Protein AF-A0AAD4ETW7-F1 (afdb_monomer)

Secondary structure (DSSP, 8-state):
--PPPTT--EEEEEETTTTEEEEEEEETTTT-EEEEEETTT---EE-TT-TTBPTT--EEEEEEEEEETTEEEEEEEEEEEBTTS-EEEEEEEEETTEEEEE-----S-PPBPTT---EEEEETTEEEEEEPBTT-SS-EEEEEEPPSGGGS-TT----

pLDDT: mean 90.58, std 12.46, range [35.66, 98.31]

Mean predicted aligned error: 4.84 Å

Organism: NCBI:txid669026

Foldseek 3Di:
DQDADPLKAKEWDADVVQRWIKIKIARPVPFQWIWMATPVVRDTDTAPQRGQFDDSWAKEKEWDWDDDPNFIKIWMWIWTAGPVQDIWIWIWIDGRHDIDTFHTGDPDDARADPPWHWYWYDDPQKIWIWIAHPPGDGIDTDIDHDDPCRPDHPDPPDD

Nearest PDB structures (foldseek):
  4d52-assembly3_C  TM=6.982E-01  e=3.186E-03  Aspergillus fumigatus
  6trv-assembly1_BBB  TM=5.928E-01  e=7.555E-04  Scedosporium apiospermum
  4agt-assembly1_B  TM=6.322E-01  e=1.810E-03  Aspergillus fumigatus
  5eo8-assembly1_A  TM=6.424E-01  e=2.464E-03  Aspergillus oryzae RIB40
  4agi-assembly2_B  TM=5.352E-01  e=5.059E-03  Aspergillus fumigatus

Radius of gyration: 15.46 Å; Cα contacts (8 Å, |Δi|>4): 361; chains: 1; bounding box: 38×31×45 Å

Structure (mmCIF, N/CA/C/O backbone):
data_AF-A0AAD4ETW7-F1
#
_entry.id   AF-A0AAD4ETW7-F1
#
loop_
_atom_site.group_PDB
_atom_site.id
_atom_site.type_symbol
_atom_site.label_atom_id
_atom_site.label_alt_id
_atom_site.label_comp_id
_atom_site.label_asym_id
_atom_site.label_entity_id
_atom_site.label_seq_id
_atom_site.pdbx_PDB_ins_code
_atom_site.Cartn_x
_atom_site.Cartn_y
_atom_site.Cartn_z
_atom_site.occupancy
_atom_site.B_iso_or_equiv
_atom_site.auth_seq_id
_atom_site.auth_comp_id
_atom_site.auth_asym_id
_atom_site.auth_atom_id
_atom_site.pdbx_PDB_model_num
ATOM 1 N N . MET A 1 1 ? 12.378 16.988 7.186 1.00 53.38 1 MET A N 1
ATOM 2 C CA . MET A 1 1 ? 12.227 15.640 7.777 1.00 53.38 1 MET A CA 1
ATOM 3 C C . MET A 1 1 ? 10.749 15.342 7.978 1.00 53.38 1 MET A C 1
ATOM 5 O O . MET A 1 1 ? 10.096 16.043 8.745 1.00 53.38 1 MET A O 1
ATOM 9 N N . THR A 1 2 ? 10.223 14.356 7.256 1.00 70.81 2 THR A N 1
ATOM 10 C CA . THR A 1 2 ? 8.853 13.822 7.373 1.00 70.81 2 THR A CA 1
ATOM 11 C C . THR A 1 2 ? 8.939 12.399 7.919 1.00 70.81 2 THR A C 1
ATOM 13 O O . THR A 1 2 ? 8.580 11.447 7.240 1.00 70.81 2 THR A O 1
ATOM 16 N N . ASN A 1 3 ? 9.513 12.263 9.118 1.00 85.06 3 ASN A N 1
ATOM 17 C CA . ASN A 1 3 ? 9.688 10.970 9.781 1.00 85.06 3 ASN A CA 1
ATOM 18 C C . ASN A 1 3 ? 8.326 10.277 9.967 1.00 85.06 3 ASN A C 1
ATOM 20 O O . ASN A 1 3 ? 7.325 10.982 10.118 1.00 85.06 3 ASN A O 1
ATOM 24 N N . PRO A 1 4 ? 8.271 8.937 9.979 1.00 88.06 4 PRO A N 1
ATOM 25 C CA . PRO A 1 4 ? 7.065 8.217 10.373 1.00 88.06 4 PRO A CA 1
ATOM 26 C C . PRO A 1 4 ? 6.575 8.678 11.751 1.00 88.06 4 PRO A C 1
ATOM 28 O O . PRO A 1 4 ? 7.389 8.971 12.631 1.00 88.06 4 PRO A O 1
ATOM 31 N N . SER A 1 5 ? 5.256 8.736 11.937 1.00 89.75 5 SER A N 1
ATOM 32 C CA . SER A 1 5 ? 4.687 8.944 13.273 1.00 89.75 5 SER A CA 1
ATOM 33 C C . SER A 1 5 ? 4.996 7.759 14.182 1.00 89.75 5 SER A C 1
ATOM 35 O O . SER A 1 5 ? 5.125 6.630 13.713 1.00 89.75 5 SER A O 1
ATOM 37 N N . SER A 1 6 ? 5.126 8.003 15.488 1.00 89.56 6 SER A N 1
ATOM 38 C CA . SER A 1 6 ? 5.606 6.996 16.452 1.00 89.56 6 SER A CA 1
ATOM 39 C C . SER A 1 6 ? 4.738 5.734 16.527 1.00 89.56 6 SER A C 1
ATOM 41 O O . SER A 1 6 ? 5.233 4.672 16.891 1.00 89.56 6 SER A O 1
ATOM 43 N N . ASN A 1 7 ? 3.462 5.846 16.161 1.00 90.00 7 ASN A N 1
ATOM 44 C CA . ASN A 1 7 ? 2.483 4.762 16.115 1.00 90.00 7 ASN A CA 1
ATOM 45 C C . ASN A 1 7 ? 2.060 4.395 14.681 1.00 90.00 7 ASN A C 1
ATOM 47 O O . ASN A 1 7 ? 0.991 3.816 14.492 1.00 90.00 7 ASN A O 1
ATOM 51 N N . THR A 1 8 ? 2.833 4.777 13.661 1.00 91.12 8 THR A N 1
ATOM 52 C CA . THR A 1 8 ? 2.463 4.471 12.278 1.00 91.12 8 THR A CA 1
ATOM 53 C C . THR A 1 8 ? 2.597 2.978 11.990 1.00 91.12 8 THR A C 1
ATOM 55 O O . THR A 1 8 ? 3.591 2.347 12.353 1.00 91.12 8 THR A O 1
ATOM 58 N N . ASN A 1 9 ? 1.609 2.419 11.293 1.00 94.69 9 ASN A N 1
ATOM 59 C CA . ASN A 1 9 ? 1.781 1.133 10.634 1.00 94.69 9 ASN A CA 1
ATOM 60 C C . ASN A 1 9 ? 2.576 1.337 9.342 1.00 94.69 9 ASN A C 1
ATOM 62 O O . ASN A 1 9 ? 2.518 2.400 8.721 1.00 94.69 9 ASN A O 1
ATOM 66 N N . MET A 1 10 ? 3.314 0.312 8.928 1.00 95.56 10 MET A N 1
ATOM 67 C CA . MET A 1 10 ? 4.106 0.342 7.703 1.00 95.56 10 MET A CA 1
ATOM 68 C C . MET A 1 10 ? 3.625 -0.729 6.735 1.00 95.56 10 MET A C 1
ATOM 70 O O . MET A 1 10 ? 3.256 -1.828 7.142 1.00 95.56 10 MET A O 1
ATOM 74 N N . ALA A 1 11 ? 3.713 -0.418 5.449 1.00 97.62 11 ALA A N 1
ATOM 75 C CA . ALA A 1 11 ? 3.583 -1.379 4.368 1.00 97.62 11 ALA A CA 1
ATOM 76 C C . ALA A 1 11 ? 4.876 -1.390 3.544 1.00 97.62 11 ALA A C 1
ATOM 78 O O . ALA A 1 11 ? 5.603 -0.396 3.483 1.00 97.62 11 ALA A O 1
ATOM 79 N N . ALA A 1 12 ? 5.181 -2.515 2.907 1.00 97.75 12 ALA A N 1
ATOM 80 C CA . ALA A 1 12 ? 6.352 -2.638 2.052 1.00 97.75 12 ALA A CA 1
ATOM 81 C C . ALA A 1 12 ? 6.032 -3.479 0.821 1.00 97.75 12 ALA A C 1
ATOM 83 O O . ALA A 1 12 ? 5.225 -4.405 0.882 1.00 97.75 12 ALA A O 1
ATOM 84 N N . VAL A 1 13 ? 6.689 -3.163 -0.292 1.00 97.69 13 VAL A N 1
ATOM 85 C CA . VAL A 1 13 ? 6.546 -3.902 -1.546 1.00 97.69 13 VAL A CA 1
ATOM 86 C C . VAL A 1 13 ? 7.898 -4.057 -2.236 1.00 97.69 13 VAL A C 1
ATOM 88 O O . VAL A 1 13 ? 8.743 -3.158 -2.210 1.00 97.69 13 VAL A O 1
ATOM 91 N N . TYR A 1 14 ? 8.108 -5.223 -2.844 1.00 97.81 14 TYR A N 1
ATOM 92 C CA . TYR A 1 14 ? 9.313 -5.557 -3.593 1.00 97.81 14 TYR A CA 1
ATOM 93 C C . TYR A 1 14 ? 9.000 -5.653 -5.084 1.00 97.81 14 TYR A C 1
ATOM 95 O O . TYR A 1 14 ? 8.153 -6.441 -5.501 1.00 97.81 14 TYR A O 1
ATOM 103 N N . PHE A 1 15 ? 9.713 -4.875 -5.894 1.00 97.44 15 PHE A N 1
ATOM 104 C CA . PHE A 1 15 ? 9.609 -4.929 -7.341 1.00 97.44 15 PHE A CA 1
ATOM 105 C C . PHE A 1 15 ? 10.742 -5.777 -7.917 1.00 97.44 15 PHE A C 1
ATOM 107 O O . PHE A 1 15 ? 11.844 -5.295 -8.170 1.00 97.44 15 PHE A O 1
ATOM 114 N N . GLN A 1 16 ? 10.457 -7.059 -8.145 1.00 96.88 16 GLN A N 1
ATOM 115 C CA . GLN A 1 16 ? 11.454 -8.048 -8.561 1.00 96.88 16 GLN A CA 1
ATOM 116 C C . GLN A 1 16 ? 12.225 -7.664 -9.832 1.00 96.88 16 GLN A C 1
ATOM 118 O O . GLN A 1 16 ? 13.436 -7.863 -9.882 1.00 96.88 16 GLN A O 1
ATOM 123 N N . ALA A 1 17 ? 11.556 -7.089 -10.838 1.00 95.56 17 ALA A N 1
ATOM 124 C CA . ALA A 1 17 ? 12.187 -6.768 -12.121 1.00 95.56 17 ALA A CA 1
ATOM 125 C C . ALA A 1 17 ? 13.304 -5.717 -12.002 1.00 95.56 17 ALA A C 1
ATOM 127 O O . ALA A 1 17 ? 14.256 -5.742 -12.777 1.00 95.56 17 ALA A O 1
ATOM 128 N N . THR A 1 18 ? 13.203 -4.811 -11.026 1.00 94.69 18 THR A N 1
ATOM 129 C CA . THR A 1 18 ? 14.168 -3.720 -10.804 1.00 94.69 18 THR A CA 1
ATOM 130 C C . THR A 1 18 ? 14.940 -3.879 -9.496 1.00 94.69 18 THR A C 1
ATOM 132 O O . THR A 1 18 ? 15.804 -3.065 -9.183 1.00 94.69 18 THR A O 1
ATOM 135 N N . GLN A 1 19 ? 14.614 -4.911 -8.711 1.00 95.94 19 GLN A N 1
ATOM 136 C CA . GLN A 1 19 ? 15.063 -5.127 -7.335 1.00 95.94 19 GLN A CA 1
ATOM 137 C C . GLN A 1 19 ? 14.764 -3.955 -6.379 1.00 95.94 19 GLN A C 1
ATOM 139 O O . GLN A 1 19 ? 15.323 -3.889 -5.279 1.00 95.94 19 GLN A O 1
ATOM 144 N N . ALA A 1 20 ? 13.873 -3.036 -6.762 1.00 97.06 20 ALA A N 1
ATOM 145 C CA . ALA A 1 20 ? 13.486 -1.919 -5.915 1.00 97.06 20 ALA A CA 1
ATOM 146 C C . ALA A 1 20 ? 12.658 -2.409 -4.720 1.00 97.06 20 ALA A C 1
ATOM 148 O O . ALA A 1 20 ? 11.831 -3.316 -4.828 1.00 97.06 20 ALA A O 1
ATOM 149 N N . ARG A 1 21 ? 12.883 -1.790 -3.561 1.00 97.75 21 ARG A N 1
ATOM 150 C CA . ARG A 1 21 ? 12.129 -2.035 -2.330 1.00 97.75 21 ARG A CA 1
ATOM 151 C C . ARG A 1 21 ? 11.526 -0.711 -1.914 1.00 97.75 21 ARG A C 1
ATOM 153 O O . ARG A 1 21 ? 12.260 0.257 -1.714 1.00 97.75 21 ARG A O 1
ATOM 160 N N . PHE A 1 22 ? 10.212 -0.679 -1.794 1.00 98.12 22 PHE A N 1
ATOM 161 C CA . PHE A 1 22 ? 9.491 0.512 -1.387 1.00 98.12 22 PHE A CA 1
ATOM 162 C C . PHE A 1 22 ? 8.924 0.303 0.007 1.00 98.12 22 PHE A C 1
ATOM 164 O O . PHE A 1 22 ? 8.357 -0.752 0.295 1.00 98.12 22 PHE A O 1
ATOM 171 N N . VAL A 1 23 ? 9.088 1.306 0.864 1.00 97.69 23 VAL A N 1
ATOM 172 C CA . VAL A 1 23 ? 8.502 1.340 2.207 1.00 97.69 23 VAL A CA 1
ATOM 173 C C . VAL A 1 23 ? 7.517 2.494 2.254 1.00 97.69 23 VAL A C 1
ATOM 175 O O . VAL A 1 23 ? 7.826 3.591 1.791 1.00 97.69 23 VAL A O 1
ATOM 178 N N . ILE A 1 24 ? 6.333 2.235 2.793 1.00 97.75 24 ILE A N 1
ATOM 179 C CA . ILE A 1 24 ? 5.202 3.155 2.846 1.00 97.75 24 ILE A CA 1
ATOM 180 C C . ILE A 1 24 ? 4.787 3.313 4.309 1.00 97.75 24 ILE A C 1
ATOM 182 O O . ILE A 1 24 ? 4.674 2.323 5.034 1.00 97.75 24 ILE A O 1
ATOM 186 N N . TYR A 1 25 ? 4.575 4.549 4.748 1.00 96.25 25 TYR A N 1
ATOM 187 C CA . TYR A 1 25 ? 4.227 4.886 6.129 1.00 96.25 25 TYR A CA 1
ATOM 188 C C . TYR A 1 25 ? 3.430 6.190 6.192 1.00 96.25 25 TYR A C 1
ATOM 190 O O . TYR A 1 25 ? 3.462 6.991 5.260 1.00 96.25 25 TYR A O 1
ATOM 198 N N . ALA A 1 26 ? 2.745 6.447 7.305 1.00 95.19 26 ALA A N 1
ATOM 199 C CA . ALA A 1 26 ? 2.039 7.706 7.527 1.00 95.19 26 ALA A CA 1
ATOM 200 C C . ALA A 1 26 ? 2.814 8.652 8.462 1.00 95.19 26 ALA A C 1
ATOM 202 O O . ALA A 1 26 ? 3.502 8.232 9.396 1.00 95.19 26 ALA A O 1
ATOM 203 N N . ASN A 1 27 ? 2.659 9.956 8.232 1.00 93.81 27 ASN A N 1
ATOM 204 C CA . ASN A 1 27 ? 2.955 10.990 9.219 1.00 93.81 27 ASN A CA 1
ATOM 205 C C . ASN A 1 27 ? 1.656 11.720 9.557 1.00 93.81 27 ASN A C 1
ATOM 207 O O . ASN A 1 27 ? 1.136 12.512 8.763 1.00 93.81 27 ASN A O 1
ATOM 211 N N . THR A 1 28 ? 1.152 11.457 10.753 1.00 92.88 28 THR A N 1
ATOM 212 C CA . THR A 1 28 ? -0.065 12.063 11.287 1.00 92.88 28 THR A CA 1
ATOM 213 C C . THR A 1 28 ? 0.228 13.111 12.356 1.00 92.88 28 THR A C 1
ATOM 215 O O . THR A 1 28 ? -0.638 13.921 12.646 1.00 92.88 28 THR A O 1
ATOM 218 N N . ASP A 1 29 ? 1.469 13.209 12.843 1.00 88.06 29 ASP A N 1
ATOM 219 C CA . ASP A 1 29 ? 1.862 14.238 13.821 1.00 88.06 29 ASP A CA 1
ATOM 220 C C . ASP A 1 29 ? 1.811 15.662 13.252 1.00 88.06 29 ASP A C 1
ATOM 222 O O . ASP A 1 29 ? 1.695 16.631 14.000 1.00 88.06 29 ASP A O 1
ATOM 226 N N . LYS A 1 30 ? 1.973 15.814 11.929 1.00 81.62 30 LYS A N 1
ATOM 227 C CA . LYS A 1 30 ? 2.019 17.133 11.275 1.00 81.62 30 LYS A CA 1
ATOM 228 C C . LYS A 1 30 ? 1.053 17.295 10.116 1.00 81.62 30 LYS A C 1
ATOM 230 O O . LYS A 1 30 ? 0.533 18.388 9.928 1.00 81.62 30 LYS A O 1
ATOM 235 N N . LYS A 1 31 ? 0.903 16.267 9.275 1.00 81.38 31 LYS A N 1
ATOM 236 C CA . LYS A 1 31 ? 0.257 16.421 7.959 1.00 81.38 31 LYS A CA 1
ATOM 237 C C . LYS A 1 31 ? -0.936 15.507 7.712 1.00 81.38 31 LYS A C 1
ATOM 239 O O . LYS A 1 31 ? -1.668 15.789 6.772 1.00 81.38 31 LYS A O 1
ATOM 244 N N . HIS A 1 32 ? -1.124 14.451 8.507 1.00 93.06 32 HIS A N 1
ATOM 245 C CA . HIS A 1 32 ? -2.097 13.391 8.213 1.00 93.06 32 HIS A CA 1
ATOM 246 C C . HIS A 1 32 ? -2.006 12.949 6.748 1.00 93.06 32 HIS A C 1
ATOM 248 O O . HIS A 1 32 ? -2.973 13.045 5.992 1.00 93.06 32 HIS A O 1
ATOM 254 N N . LEU A 1 33 ? -0.806 12.513 6.346 1.00 94.31 33 LEU A N 1
ATOM 255 C CA . LEU A 1 33 ? -0.485 12.128 4.972 1.00 94.31 33 LEU A CA 1
ATOM 256 C C . LEU A 1 33 ? 0.357 10.849 4.937 1.00 94.31 33 LEU A C 1
ATOM 258 O O . LEU A 1 33 ? 1.122 10.578 5.869 1.00 94.31 33 LEU A O 1
ATOM 262 N N . ILE A 1 34 ? 0.251 10.097 3.844 1.00 95.88 34 ILE A N 1
ATOM 263 C CA . ILE A 1 34 ? 1.070 8.918 3.582 1.00 95.88 34 ILE A CA 1
ATOM 264 C C . ILE A 1 34 ? 2.296 9.316 2.755 1.00 95.88 34 ILE A C 1
ATOM 266 O O . ILE A 1 34 ? 2.241 10.188 1.886 1.00 95.88 34 ILE A O 1
ATOM 270 N N . PHE A 1 35 ? 3.419 8.672 3.047 1.00 96.44 35 PHE A N 1
ATOM 271 C CA . PHE A 1 35 ? 4.696 8.828 2.376 1.00 96.44 35 PHE A CA 1
ATOM 272 C C . PHE A 1 35 ? 5.197 7.475 1.892 1.00 96.44 35 PHE A C 1
ATOM 274 O O . PHE A 1 35 ? 4.912 6.438 2.492 1.00 96.44 35 PHE A O 1
ATOM 281 N N . TRP A 1 36 ? 6.003 7.500 0.839 1.00 96.75 36 TRP A N 1
ATOM 282 C CA . TRP A 1 36 ? 6.774 6.351 0.393 1.00 96.75 36 TRP A CA 1
ATOM 283 C C . TRP A 1 36 ? 8.248 6.723 0.225 1.00 96.75 36 TRP A C 1
ATOM 285 O O . TRP A 1 36 ? 8.593 7.882 -0.013 1.00 96.75 36 TRP A O 1
ATOM 295 N N . VAL A 1 37 ? 9.121 5.731 0.358 1.00 96.81 37 VAL A N 1
ATOM 296 C CA . VAL A 1 37 ? 10.559 5.837 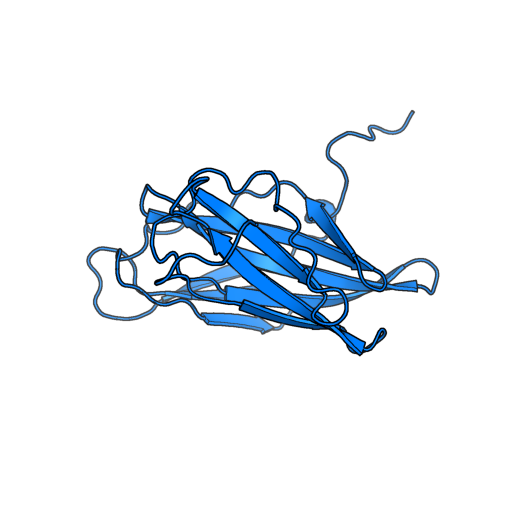0.088 1.00 96.81 37 VAL A CA 1
ATOM 297 C C . VAL A 1 37 ? 11.004 4.658 -0.762 1.00 96.81 37 VAL A C 1
ATOM 299 O O . VAL A 1 37 ? 10.498 3.545 -0.592 1.00 96.81 37 VAL A O 1
ATOM 302 N N . ASN A 1 38 ? 11.991 4.870 -1.629 1.00 96.69 38 ASN A N 1
ATOM 303 C CA . ASN A 1 38 ? 12.827 3.771 -2.086 1.00 96.69 38 ASN A CA 1
ATOM 304 C C . ASN A 1 38 ? 13.847 3.471 -0.980 1.00 96.69 38 ASN A C 1
ATOM 306 O O . ASN A 1 38 ? 14.494 4.379 -0.463 1.00 96.69 38 ASN A O 1
ATOM 310 N N . SER A 1 39 ? 14.013 2.208 -0.588 1.00 93.62 39 SER A N 1
ATOM 311 C CA . SER A 1 39 ? 14.888 1.859 0.542 1.00 93.62 39 SER A CA 1
ATOM 312 C C . SER A 1 39 ? 16.359 2.233 0.318 1.00 93.62 39 SER A C 1
ATOM 314 O O . SER A 1 39 ? 17.127 2.273 1.276 1.00 93.62 39 SER A O 1
ATOM 316 N N . THR A 1 40 ? 16.770 2.427 -0.938 1.00 93.69 40 THR A N 1
ATOM 317 C CA . THR A 1 40 ? 18.145 2.780 -1.302 1.00 93.69 40 THR A CA 1
ATOM 318 C C . THR A 1 40 ? 18.424 4.272 -1.113 1.00 93.69 40 THR A C 1
ATOM 320 O O . THR A 1 40 ? 19.467 4.609 -0.563 1.00 93.69 40 THR A O 1
ATOM 323 N N . ASP A 1 41 ? 17.517 5.161 -1.537 1.00 91.00 41 ASP A N 1
ATOM 324 C CA . ASP A 1 41 ? 17.701 6.622 -1.424 1.00 91.00 41 ASP A CA 1
ATOM 325 C C . ASP A 1 41 ? 17.106 7.224 -0.141 1.00 91.00 41 ASP A C 1
ATOM 327 O O . ASP A 1 41 ? 17.503 8.313 0.271 1.00 91.00 41 ASP A O 1
ATOM 331 N N . GLN A 1 42 ? 16.158 6.518 0.484 1.00 92.31 42 GLN A N 1
ATOM 332 C CA . GLN A 1 42 ? 15.412 6.908 1.682 1.00 92.31 42 GLN A CA 1
ATOM 333 C C . GLN A 1 42 ? 14.808 8.319 1.636 1.00 92.31 42 GLN A C 1
ATOM 335 O O . GLN A 1 42 ? 14.530 8.907 2.683 1.00 92.31 42 GLN A O 1
ATOM 340 N N . THR A 1 43 ? 14.575 8.870 0.443 1.00 94.38 43 THR A N 1
ATOM 341 C CA . THR A 1 43 ? 14.007 10.211 0.295 1.00 94.38 43 THR A CA 1
ATOM 342 C C . THR A 1 43 ? 12.483 10.122 0.402 1.00 94.38 43 THR A C 1
ATOM 344 O O . THR A 1 43 ? 11.862 9.467 -0.436 1.00 94.38 43 THR A O 1
ATOM 347 N N . PRO A 1 44 ? 11.844 10.740 1.418 1.00 94.50 44 PRO A N 1
ATOM 348 C CA . PRO A 1 44 ? 10.396 10.653 1.589 1.00 94.50 44 PRO A CA 1
ATOM 349 C C . PRO A 1 44 ? 9.638 11.422 0.515 1.00 94.50 44 PRO A C 1
ATOM 351 O O . PRO A 1 44 ? 9.823 12.630 0.359 1.00 94.50 44 PRO A O 1
ATOM 354 N N . ASN A 1 45 ? 8.711 10.740 -0.148 1.00 95.19 45 ASN A N 1
ATOM 355 C CA . ASN A 1 45 ? 7.830 11.317 -1.152 1.00 95.19 45 ASN A CA 1
ATOM 356 C C . ASN 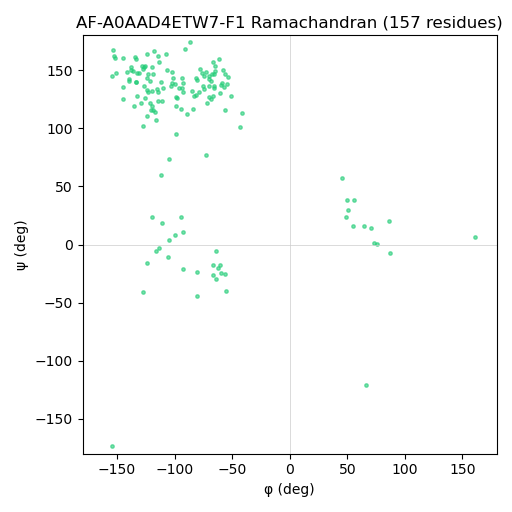A 1 45 ? 6.377 11.265 -0.657 1.00 95.19 45 ASN A C 1
ATOM 358 O O . ASN A 1 45 ? 5.896 10.180 -0.325 1.00 95.19 45 ASN A O 1
ATOM 362 N N . PRO A 1 46 ? 5.667 12.405 -0.575 1.00 94.44 46 PRO A N 1
ATOM 363 C CA . PRO A 1 46 ? 4.261 12.415 -0.187 1.00 94.44 46 PRO A CA 1
ATOM 364 C C . PRO A 1 46 ? 3.391 11.760 -1.264 1.00 94.44 46 PRO A C 1
ATOM 366 O O . PRO A 1 46 ? 3.585 12.013 -2.454 1.00 94.44 46 PRO A O 1
ATOM 369 N N . ILE A 1 47 ? 2.391 10.985 -0.848 1.00 94.75 47 ILE A N 1
ATOM 370 C CA . ILE A 1 47 ? 1.338 10.502 -1.740 1.00 94.75 47 ILE A CA 1
ATOM 371 C C . ILE A 1 47 ? 0.214 11.538 -1.746 1.00 94.75 47 ILE A C 1
ATOM 373 O O . ILE A 1 47 ? -0.447 11.771 -0.735 1.00 94.75 47 ILE A O 1
ATOM 377 N N . GLN A 1 48 ? 0.021 12.212 -2.879 1.00 90.31 48 GLN A N 1
ATOM 378 C CA . GLN A 1 48 ? -1.057 13.192 -3.013 1.00 90.31 48 GLN A CA 1
ATOM 379 C C . GLN A 1 48 ? -2.421 12.491 -2.973 1.00 90.31 48 GLN A C 1
ATOM 381 O O . GLN A 1 48 ? -2.562 11.361 -3.430 1.00 90.31 48 GLN A O 1
ATOM 386 N N . GLY A 1 49 ? -3.429 13.161 -2.411 1.00 86.50 49 GLY A N 1
ATOM 387 C CA . GLY A 1 49 ? -4.779 12.604 -2.275 1.00 86.50 49 GLY A CA 1
ATOM 388 C C . GLY A 1 49 ? -5.024 11.770 -1.013 1.00 86.50 49 GLY A C 1
ATOM 389 O O . GLY A 1 49 ? -6.175 11.484 -0.719 1.00 86.50 49 GLY A O 1
ATOM 390 N N . THR A 1 50 ? -4.000 11.465 -0.206 1.00 92.00 50 THR A N 1
ATOM 391 C CA . THR A 1 50 ? -4.169 10.736 1.071 1.00 92.00 50 THR A CA 1
ATOM 392 C C . THR A 1 50 ? -4.305 11.665 2.2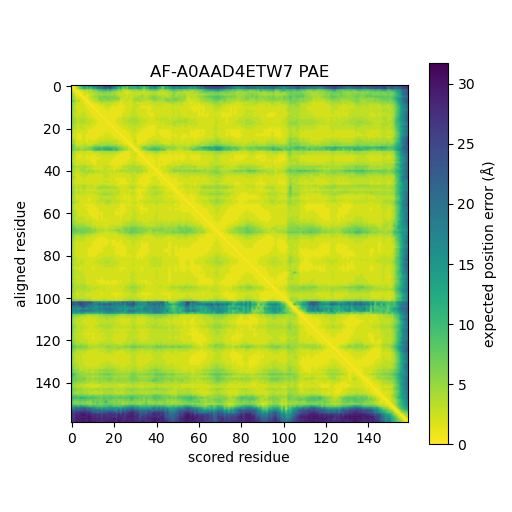81 1.00 92.00 50 THR A C 1
ATOM 394 O O . THR A 1 50 ? -3.910 11.302 3.393 1.00 92.00 50 THR A O 1
ATOM 397 N N . ALA A 1 51 ? -4.730 12.912 2.070 1.00 90.69 51 ALA A N 1
ATOM 398 C CA . ALA A 1 51 ? -4.917 13.854 3.167 1.00 90.69 51 ALA A CA 1
ATOM 399 C C . ALA A 1 51 ? -6.052 13.359 4.075 1.00 90.69 51 ALA A C 1
ATOM 401 O O . ALA A 1 51 ? -7.085 12.915 3.582 1.00 90.69 51 ALA A O 1
ATOM 402 N N . GLY A 1 52 ? -5.855 13.432 5.391 1.00 92.88 52 GLY A N 1
ATOM 403 C CA . GLY A 1 52 ? -6.843 12.947 6.359 1.00 92.88 52 GLY A CA 1
ATOM 404 C C . GLY A 1 52 ? -6.717 11.458 6.692 1.00 92.88 52 GLY A C 1
ATOM 405 O O . GLY A 1 52 ? -7.66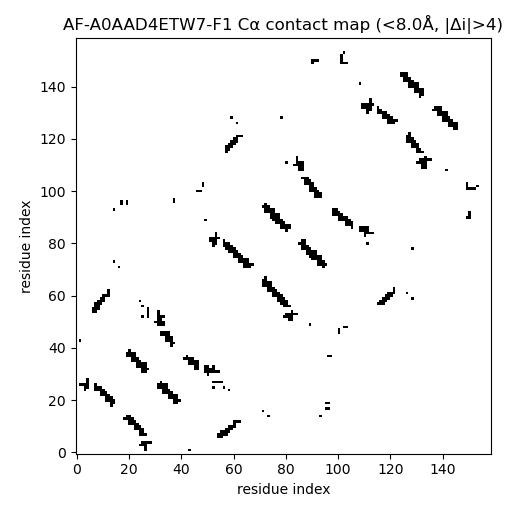9 10.871 7.199 1.00 92.88 52 GLY A O 1
ATOM 406 N N . VAL A 1 53 ? -5.556 10.832 6.456 1.00 94.88 53 VAL A N 1
ATOM 407 C CA . VAL A 1 53 ? -5.281 9.488 6.998 1.00 94.88 53 VAL A CA 1
ATOM 408 C C . VAL A 1 53 ? -5.344 9.505 8.538 1.00 94.88 53 VAL A C 1
ATOM 410 O O . VAL A 1 53 ? -4.854 10.438 9.191 1.00 94.88 53 VAL A O 1
ATOM 413 N N . ALA A 1 54 ? -5.975 8.489 9.134 1.00 95.81 54 ALA A N 1
ATOM 414 C CA . ALA A 1 54 ? -6.152 8.384 10.583 1.00 95.81 54 ALA A CA 1
ATOM 415 C C . ALA A 1 54 ? -4.826 8.218 11.343 1.00 95.81 54 ALA A C 1
ATOM 417 O O . ALA A 1 54 ? -3.861 7.641 10.838 1.00 95.81 54 ALA A O 1
ATOM 418 N N . ASN A 1 55 ? -4.806 8.655 12.606 1.00 94.81 55 ASN A N 1
ATOM 419 C CA . ASN A 1 55 ? -3.743 8.281 13.544 1.00 94.81 55 ASN A CA 1
ATOM 420 C C . ASN A 1 55 ? -3.672 6.757 13.668 1.00 94.81 55 ASN A C 1
ATOM 422 O O . ASN A 1 55 ? -4.711 6.116 13.794 1.00 94.81 55 ASN A O 1
ATOM 426 N N . ALA A 1 56 ? -2.459 6.194 13.643 1.00 94.44 56 ALA A N 1
ATOM 427 C CA . ALA A 1 56 ? -2.247 4.743 13.628 1.00 94.44 56 ALA A CA 1
ATOM 428 C C . ALA A 1 56 ? -3.063 4.003 12.547 1.00 94.44 56 ALA A C 1
ATOM 430 O O . ALA A 1 56 ? -3.419 2.841 12.736 1.00 94.44 56 ALA A O 1
ATOM 431 N N . SER A 1 57 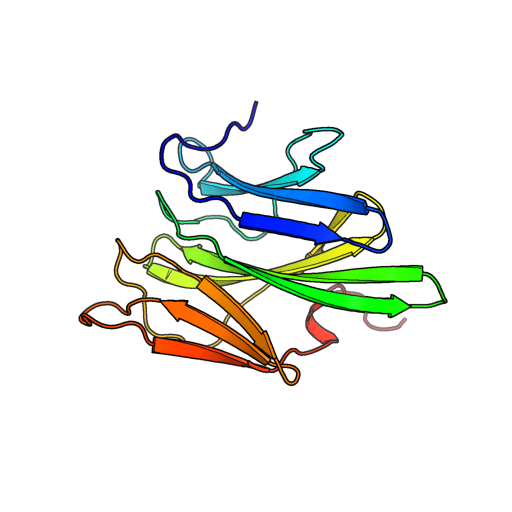? -3.357 4.659 11.415 1.00 96.94 57 SER A N 1
ATOM 432 C CA . SER A 1 57 ? -4.078 4.030 10.307 1.00 96.94 57 SER A CA 1
ATOM 433 C C . SER A 1 57 ? -3.410 2.704 9.927 1.00 96.94 57 SER A C 1
ATOM 435 O O . SER A 1 57 ? -2.183 2.677 9.752 1.00 96.94 57 SER A O 1
ATOM 437 N N . PRO A 1 58 ? -4.154 1.588 9.853 1.00 97.44 58 PRO A N 1
ATOM 438 C CA . PRO A 1 58 ? -3.612 0.353 9.321 1.00 97.44 58 PRO A CA 1
ATOM 439 C C . PRO A 1 58 ? -3.307 0.546 7.835 1.00 97.44 58 PRO A C 1
ATOM 441 O O . PRO A 1 58 ? -4.117 1.102 7.097 1.00 97.44 58 PRO A O 1
ATOM 444 N N . LEU A 1 59 ? -2.132 0.089 7.407 1.00 97.81 59 LEU A N 1
ATOM 445 C CA . LEU A 1 59 ? -1.714 0.126 6.009 1.00 97.81 59 LEU A CA 1
ATOM 446 C C . LEU A 1 59 ? -1.584 -1.302 5.494 1.00 97.81 59 LEU A C 1
ATOM 448 O O . LEU A 1 59 ? -0.910 -2.124 6.114 1.00 97.81 59 LEU A O 1
ATOM 452 N N . ALA A 1 60 ? -2.172 -1.581 4.337 1.00 97.81 60 ALA A N 1
ATOM 453 C CA . ALA A 1 60 ? -1.956 -2.830 3.619 1.00 97.81 60 ALA A CA 1
ATOM 454 C C . ALA A 1 60 ? -1.708 -2.531 2.145 1.00 97.81 60 ALA A C 1
ATOM 456 O O . ALA A 1 60 ? -2.348 -1.656 1.571 1.00 97.81 60 ALA A O 1
ATOM 457 N N . VAL A 1 61 ? -0.775 -3.248 1.525 1.00 97.69 61 VAL A N 1
ATOM 458 C CA . VAL A 1 61 ? -0.458 -3.068 0.108 1.00 97.69 61 VAL A CA 1
ATOM 459 C C . VAL A 1 61 ? -0.544 -4.399 -0.612 1.00 97.69 61 VAL A C 1
ATOM 461 O O . VAL A 1 61 ? -0.045 -5.412 -0.123 1.00 97.69 61 VAL A O 1
ATOM 464 N N . THR A 1 62 ? -1.153 -4.387 -1.789 1.00 97.25 62 THR A N 1
ATOM 465 C CA . THR A 1 62 ? -1.025 -5.470 -2.760 1.00 97.25 62 THR A CA 1
ATOM 466 C C . THR A 1 62 ? -0.389 -4.961 -4.042 1.00 97.25 62 THR A C 1
ATOM 468 O O . THR A 1 62 ? -0.256 -3.751 -4.257 1.00 97.25 62 THR A O 1
ATOM 471 N N . SER A 1 63 ? 0.046 -5.885 -4.897 1.00 96.44 63 SER A N 1
ATOM 472 C CA . SER A 1 63 ? 0.712 -5.514 -6.136 1.00 96.44 63 SER A CA 1
ATOM 473 C C . SER A 1 63 ? 0.509 -6.525 -7.252 1.00 96.44 63 SER A C 1
ATOM 475 O O . SER A 1 63 ? 0.460 -7.728 -6.997 1.00 96.44 63 SER A O 1
ATOM 477 N N . VAL A 1 64 ? 0.467 -6.033 -8.489 1.00 95.44 64 VAL A N 1
ATOM 478 C CA . VAL A 1 64 ? 0.408 -6.844 -9.710 1.00 95.44 64 VAL A CA 1
ATOM 479 C C . VAL A 1 64 ? 1.487 -6.369 -10.673 1.00 95.44 64 VAL A C 1
ATOM 481 O O . VAL A 1 64 ? 1.526 -5.199 -11.058 1.00 95.44 64 VAL A O 1
ATOM 484 N N . ALA A 1 65 ? 2.380 -7.280 -11.052 1.00 95.12 65 ALA A N 1
ATOM 485 C CA . ALA A 1 65 ? 3.412 -7.002 -12.040 1.00 95.12 65 ALA A CA 1
ATOM 486 C C . ALA A 1 65 ? 2.821 -7.008 -13.454 1.00 95.12 65 ALA A C 1
ATOM 488 O O . ALA A 1 65 ? 1.909 -7.776 -13.759 1.00 95.12 65 ALA A O 1
ATOM 489 N N . GLY A 1 66 ? 3.374 -6.178 -14.329 1.00 93.12 66 GLY A N 1
ATOM 490 C CA . GLY A 1 66 ? 3.027 -6.165 -15.742 1.00 93.12 66 GLY A CA 1
ATOM 491 C C . GLY A 1 66 ? 4.164 -5.633 -16.600 1.00 93.12 66 GLY A C 1
ATOM 492 O O . GLY A 1 66 ? 5.287 -5.420 -16.138 1.00 93.12 66 GLY A O 1
ATOM 493 N N . THR A 1 67 ? 3.893 -5.463 -17.888 1.00 92.69 67 THR A N 1
ATOM 494 C CA . THR A 1 67 ? 4.864 -4.954 -18.860 1.00 92.69 67 THR A CA 1
ATOM 495 C C . THR A 1 67 ? 4.142 -4.094 -19.888 1.00 92.69 67 THR A C 1
ATOM 497 O O . THR A 1 67 ? 3.079 -4.475 -20.367 1.00 92.69 67 THR A O 1
ATOM 500 N N . SER A 1 68 ? 4.710 -2.937 -20.224 1.00 88.44 68 SER A N 1
ATOM 501 C CA . SER A 1 68 ? 4.213 -2.043 -21.276 1.00 88.44 68 SER A CA 1
ATOM 502 C C . SER A 1 68 ? 5.382 -1.619 -22.156 1.00 88.44 68 SER A C 1
ATOM 504 O O . SER A 1 68 ? 6.417 -1.208 -21.636 1.00 88.44 68 SER A O 1
ATOM 506 N N . ASN A 1 69 ? 5.261 -1.777 -23.477 1.00 89.25 69 ASN A N 1
ATOM 507 C CA . ASN A 1 69 ? 6.332 -1.486 -24.443 1.00 89.25 69 ASN A CA 1
ATOM 508 C C . ASN A 1 69 ? 7.688 -2.131 -24.078 1.00 89.25 69 ASN A C 1
ATOM 510 O O . ASN A 1 69 ? 8.747 -1.525 -24.224 1.00 89.25 69 ASN A O 1
ATOM 514 N N . GLY A 1 70 ? 7.651 -3.358 -23.545 1.00 90.00 70 GLY A N 1
ATOM 515 C CA . GLY A 1 70 ? 8.842 -4.090 -23.096 1.00 90.00 70 GLY A CA 1
ATOM 516 C C . GLY A 1 70 ? 9.444 -3.613 -21.767 1.00 90.00 70 GLY A C 1
ATOM 517 O O . GLY A 1 70 ? 10.431 -4.190 -21.321 1.00 90.00 70 GLY A O 1
ATOM 518 N N . GLN A 1 71 ? 8.862 -2.604 -21.112 1.00 92.94 71 GLN A N 1
ATOM 519 C CA . GLN A 1 71 ? 9.304 -2.106 -19.809 1.00 92.94 71 GLN A CA 1
ATOM 520 C C . GLN A 1 71 ? 8.444 -2.689 -18.681 1.00 92.94 71 GLN A C 1
ATOM 522 O O . GLN A 1 71 ? 7.211 -2.588 -18.740 1.00 92.94 71 GLN A O 1
ATOM 527 N N . PRO A 1 72 ? 9.051 -3.299 -17.646 1.00 96.38 72 PRO A N 1
ATOM 528 C CA . PRO A 1 72 ? 8.301 -3.836 -16.525 1.00 96.38 72 PRO A CA 1
ATOM 529 C C . PRO A 1 72 ? 7.719 -2.700 -15.678 1.00 96.38 72 PRO A C 1
ATOM 531 O O . PRO A 1 72 ? 8.361 -1.672 -15.455 1.00 96.38 72 PRO A O 1
ATOM 534 N N . TYR A 1 73 ? 6.528 -2.921 -15.135 1.00 96.25 73 TYR A N 1
ATOM 535 C CA . TYR A 1 73 ? 5.941 -2.067 -14.108 1.00 96.25 73 TYR A CA 1
ATOM 536 C C . TYR A 1 73 ? 5.355 -2.911 -12.976 1.00 96.25 73 TYR A C 1
ATOM 538 O O . TYR A 1 73 ? 5.070 -4.101 -13.146 1.00 96.25 73 TYR A O 1
ATOM 546 N N . LEU A 1 74 ? 5.146 -2.281 -11.824 1.00 96.88 74 LEU A N 1
ATOM 547 C CA . LEU A 1 74 ? 4.421 -2.868 -10.704 1.00 96.88 74 LEU A CA 1
ATOM 548 C C . LEU A 1 74 ? 3.260 -1.954 -10.324 1.00 96.88 74 LEU A C 1
ATOM 550 O O . LEU A 1 74 ? 3.473 -0.855 -9.819 1.00 96.88 74 LEU A O 1
ATOM 554 N N . ASN A 1 75 ? 2.037 -2.403 -10.578 1.00 95.81 75 ASN A N 1
ATOM 555 C CA . ASN A 1 75 ? 0.842 -1.738 -10.076 1.00 95.81 75 ASN A CA 1
ATOM 556 C C . ASN A 1 75 ? 0.703 -2.043 -8.581 1.00 95.81 75 ASN A C 1
ATOM 558 O O . ASN A 1 75 ? 0.886 -3.186 -8.169 1.00 95.81 75 ASN A O 1
ATOM 562 N N . LEU A 1 76 ? 0.379 -1.029 -7.790 1.00 96.69 76 LEU A N 1
ATOM 563 C CA . LEU A 1 76 ? 0.256 -1.043 -6.339 1.00 96.69 76 LEU A CA 1
ATOM 564 C C . LEU A 1 76 ? -1.155 -0.613 -5.952 1.00 96.69 76 LEU A C 1
ATOM 566 O O . LEU A 1 76 ? -1.689 0.336 -6.528 1.00 96.69 76 LEU A O 1
ATOM 570 N N . PHE A 1 77 ? -1.711 -1.274 -4.943 1.00 95.44 77 PHE A N 1
ATOM 571 C CA . PHE A 1 77 ? -2.999 -0.939 -4.343 1.00 95.44 77 PHE A CA 1
ATOM 572 C C . PHE A 1 77 ? -2.773 -0.807 -2.842 1.00 95.44 77 PHE A C 1
ATOM 574 O O . PHE A 1 77 ? -2.589 -1.801 -2.140 1.00 95.44 77 PHE A O 1
ATOM 581 N N . LEU A 1 78 ? -2.689 0.431 -2.369 1.00 97.06 78 LEU A N 1
ATOM 582 C CA . LEU A 1 78 ? -2.431 0.756 -0.974 1.00 97.06 78 LEU A CA 1
ATOM 583 C C . LEU A 1 78 ? -3.746 1.076 -0.278 1.00 97.06 78 LEU A C 1
ATOM 585 O O . LEU A 1 78 ? -4.385 2.052 -0.632 1.00 97.06 78 LEU A O 1
ATOM 589 N N . TYR A 1 79 ? -4.119 0.322 0.739 1.00 96.69 79 TYR A N 1
ATOM 590 C CA . TYR A 1 79 ? -5.320 0.555 1.530 1.00 96.69 79 TYR A CA 1
ATOM 591 C C . TYR A 1 79 ? -4.972 1.230 2.849 1.00 96.69 79 TYR A C 1
ATOM 593 O O . TYR A 1 79 ? -3.929 0.942 3.445 1.00 96.69 79 TYR A O 1
ATOM 601 N N . TYR A 1 80 ? -5.847 2.128 3.290 1.00 96.50 80 TYR A N 1
ATOM 602 C CA . TYR A 1 80 ? -5.695 2.856 4.541 1.00 96.50 80 TYR A CA 1
ATOM 603 C C . TYR A 1 80 ? -7.050 3.246 5.133 1.00 96.50 80 TYR A C 1
ATOM 605 O O . TYR A 1 80 ? -8.065 3.302 4.442 1.00 96.50 80 TYR A O 1
ATOM 613 N N . MET A 1 81 ? -7.052 3.537 6.428 1.00 96.44 81 MET A N 1
ATOM 614 C CA . MET A 1 81 ? -8.177 4.140 7.141 1.00 96.44 81 MET A CA 1
ATOM 615 C C . MET A 1 81 ? -8.040 5.666 7.168 1.00 96.44 81 MET A C 1
ATOM 617 O O . MET A 1 81 ? -6.974 6.180 7.539 1.00 96.44 81 MET A O 1
ATOM 621 N N . ASP A 1 82 ? -9.099 6.394 6.822 1.00 95.19 82 ASP A N 1
ATOM 622 C CA . ASP A 1 82 ? -9.171 7.843 7.042 1.00 95.19 82 ASP A CA 1
ATOM 623 C C . ASP A 1 82 ? -9.690 8.201 8.445 1.00 95.19 82 ASP A C 1
ATOM 625 O O . ASP A 1 82 ? -10.082 7.342 9.236 1.00 95.19 82 ASP A O 1
ATOM 629 N N . GLN A 1 83 ? -9.684 9.491 8.777 1.00 94.81 83 GLN A N 1
ATOM 630 C CA . GLN A 1 83 ? -10.156 10.008 10.067 1.00 94.81 83 GLN A CA 1
ATOM 631 C C . GLN A 1 83 ? -11.637 9.715 10.371 1.00 94.81 83 GLN A C 1
ATOM 633 O O . GLN A 1 83 ? -12.022 9.765 11.538 1.00 94.81 83 GLN A O 1
ATOM 638 N N . ASN A 1 84 ? -12.448 9.376 9.365 1.00 94.75 84 ASN A N 1
ATOM 639 C CA . ASN A 1 84 ? -13.847 8.975 9.522 1.00 94.75 84 ASN A CA 1
ATOM 640 C C . ASN A 1 84 ? -14.008 7.453 9.645 1.00 94.75 84 ASN A C 1
ATOM 642 O O 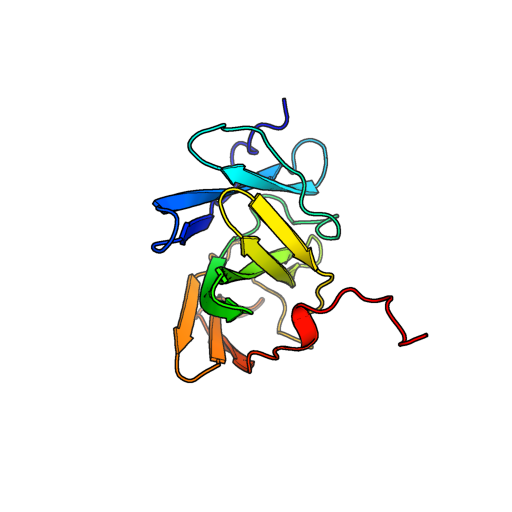. ASN A 1 84 ? -15.131 6.953 9.604 1.00 94.75 84 ASN A O 1
ATOM 646 N N . GLN A 1 85 ? -12.898 6.726 9.810 1.00 95.81 85 GLN A N 1
ATOM 647 C CA . GLN A 1 85 ? -12.839 5.266 9.851 1.00 95.81 85 GLN A CA 1
ATOM 648 C C . GLN A 1 85 ? -13.253 4.606 8.528 1.00 95.81 85 GLN A C 1
ATOM 650 O O . GLN A 1 85 ? -13.500 3.402 8.493 1.00 95.81 85 GLN A O 1
ATOM 655 N N . ALA A 1 86 ? -13.307 5.352 7.423 1.00 95.38 86 ALA A N 1
ATOM 656 C CA . ALA A 1 86 ? -13.655 4.785 6.131 1.00 95.38 86 ALA A CA 1
ATOM 657 C C . ALA A 1 86 ? -12.440 4.093 5.499 1.00 95.38 86 ALA A C 1
ATOM 659 O O . ALA A 1 86 ? -11.299 4.574 5.581 1.00 95.38 86 ALA A O 1
ATOM 660 N N . LEU A 1 87 ? -12.700 2.960 4.839 1.00 95.69 87 LEU A N 1
ATOM 661 C CA . LEU A 1 87 ? -11.708 2.301 4.000 1.00 95.69 87 LEU A CA 1
ATOM 662 C C . LEU A 1 87 ? -11.438 3.174 2.779 1.00 95.69 87 LEU A C 1
ATOM 664 O O . LEU A 1 87 ? -12.347 3.491 2.017 1.00 95.69 87 LEU A O 1
ATOM 668 N N . ASN A 1 88 ? -10.177 3.508 2.569 1.00 95.06 88 ASN A N 1
ATOM 669 C CA . ASN A 1 88 ? -9.704 4.204 1.390 1.00 95.06 88 ASN A CA 1
ATOM 670 C C . ASN A 1 88 ? -8.604 3.388 0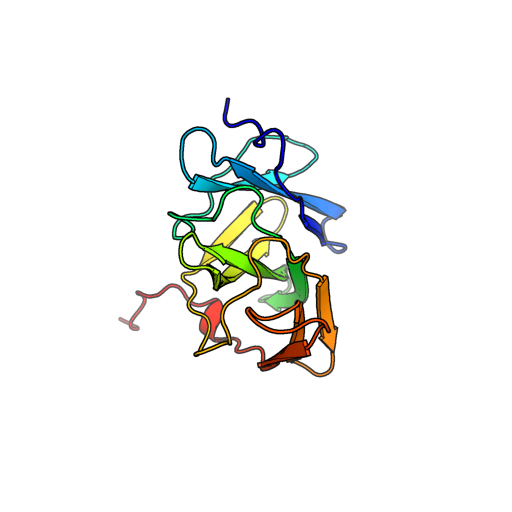.717 1.00 95.06 88 ASN A C 1
ATOM 672 O O . ASN A 1 88 ? -8.020 2.471 1.302 1.00 95.06 88 ASN A O 1
ATOM 676 N N . ARG A 1 89 ? -8.316 3.738 -0.533 1.00 94.50 89 ARG A N 1
ATOM 677 C CA . ARG A 1 89 ? -7.245 3.141 -1.318 1.00 94.50 89 ARG A CA 1
ATOM 678 C C . ARG A 1 89 ? -6.442 4.255 -1.990 1.00 94.50 89 ARG A C 1
ATOM 680 O O . ARG A 1 89 ? -6.885 5.395 -2.083 1.00 94.50 89 ARG A O 1
ATOM 687 N N . VAL A 1 90 ? -5.234 3.891 -2.370 1.00 94.12 90 VAL A N 1
ATOM 688 C CA . VAL A 1 90 ? -4.195 4.474 -3.203 1.00 94.12 90 VAL A CA 1
ATOM 689 C C . VAL A 1 90 ? -3.776 3.652 -4.423 1.00 94.12 90 VAL A C 1
ATOM 691 O O . VAL A 1 90 ? -3.241 2.570 -4.166 1.00 94.12 90 VAL A O 1
ATOM 694 N N . THR A 1 91 ? -3.936 4.040 -5.688 1.00 94.31 91 THR A N 1
ATOM 695 C CA . THR A 1 91 ? -3.310 3.281 -6.789 1.00 94.31 91 THR A CA 1
ATOM 696 C C . THR A 1 91 ? -1.996 3.920 -7.190 1.00 94.31 91 THR A C 1
ATOM 698 O O . THR A 1 91 ? -1.885 5.136 -7.320 1.00 94.31 91 THR A O 1
ATOM 701 N N . GLY A 1 92 ? -0.964 3.101 -7.362 1.00 95.31 92 GLY A N 1
ATOM 702 C CA . GLY A 1 92 ? 0.354 3.562 -7.788 1.00 95.31 92 GLY A CA 1
ATOM 703 C C . GLY A 1 92 ? 0.948 2.647 -8.842 1.00 95.31 92 GLY A C 1
ATOM 704 O O . GLY A 1 92 ? 0.700 1.447 -8.834 1.00 95.31 92 GLY A O 1
ATOM 705 N N . ARG A 1 93 ? 1.754 3.183 -9.751 1.00 96.06 93 ARG A N 1
ATOM 706 C CA . ARG A 1 93 ? 2.538 2.396 -10.703 1.00 96.06 93 ARG A CA 1
ATOM 707 C C . ARG A 1 93 ? 4.014 2.668 -10.476 1.00 96.06 93 ARG A C 1
ATOM 709 O O . ARG A 1 93 ? 4.480 3.788 -10.674 1.00 96.06 93 ARG A O 1
ATOM 716 N N . ALA A 1 94 ? 4.744 1.634 -10.076 1.00 97.00 94 ALA A N 1
ATOM 717 C CA . ALA A 1 94 ? 6.190 1.686 -9.983 1.00 97.00 94 ALA A CA 1
ATOM 718 C C . ALA A 1 94 ? 6.830 1.371 -11.339 1.00 97.00 94 ALA A C 1
ATOM 720 O O . ALA A 1 94 ? 6.494 0.369 -11.978 1.00 97.00 94 ALA A O 1
ATOM 721 N N . GLN A 1 95 ? 7.783 2.206 -11.744 1.00 95.06 95 GLN A N 1
ATOM 722 C CA . GLN A 1 95 ? 8.650 2.006 -12.903 1.00 95.06 95 GLN A CA 1
ATOM 723 C C . GLN A 1 95 ? 10.083 2.345 -12.480 1.00 95.06 95 GLN A C 1
ATOM 725 O O . GLN A 1 95 ? 10.373 3.455 -12.036 1.00 95.06 95 GLN A O 1
ATOM 730 N N . GLY A 1 96 ? 10.991 1.369 -12.556 1.00 93.12 96 GLY A N 1
ATOM 731 C CA . GLY A 1 96 ? 12.341 1.545 -12.017 1.00 93.12 96 GLY A CA 1
ATOM 732 C C . GLY A 1 96 ? 12.336 1.687 -10.490 1.00 93.12 96 GLY A C 1
ATOM 733 O O . GLY A 1 96 ? 11.913 0.776 -9.772 1.00 93.12 96 GLY A O 1
ATOM 734 N N . SER A 1 97 ? 12.846 2.824 -10.013 1.00 93.81 97 SER A N 1
ATOM 735 C CA . SER A 1 97 ? 12.982 3.186 -8.598 1.00 93.81 97 SER A CA 1
ATOM 736 C C . SER A 1 97 ? 11.960 4.221 -8.121 1.00 93.81 97 SER A C 1
ATOM 738 O O . SER A 1 97 ? 12.047 4.624 -6.961 1.00 93.81 97 SER A O 1
ATOM 740 N N . SER A 1 98 ? 11.016 4.643 -8.970 1.00 95.06 98 SER A N 1
ATOM 741 C CA . SER A 1 98 ? 9.976 5.612 -8.616 1.00 95.06 98 SER A CA 1
ATOM 742 C C . SER A 1 98 ? 8.579 4.997 -8.642 1.00 95.06 98 SER A C 1
ATOM 744 O O . SER A 1 98 ? 8.365 3.934 -9.230 1.00 95.06 98 SER A O 1
ATOM 746 N N . ILE A 1 99 ? 7.635 5.680 -7.992 1.00 96.38 99 ILE A N 1
ATOM 747 C CA . ILE A 1 99 ? 6.206 5.376 -8.041 1.00 96.38 99 ILE A CA 1
ATOM 748 C C . ILE A 1 99 ? 5.467 6.640 -8.472 1.00 96.38 99 ILE A C 1
ATOM 750 O O . ILE A 1 99 ? 5.603 7.684 -7.832 1.00 96.38 99 ILE A O 1
ATOM 754 N N . HIS A 1 100 ? 4.657 6.524 -9.521 1.00 94.94 100 HIS A N 1
ATOM 755 C CA . HIS A 1 100 ? 3.632 7.515 -9.849 1.00 94.94 100 HIS A CA 1
ATOM 756 C C . HIS A 1 100 ? 2.306 7.093 -9.221 1.00 94.94 100 HIS A C 1
ATOM 758 O O . HIS A 1 100 ? 1.946 5.918 -9.291 1.00 94.94 100 HIS A O 1
ATOM 764 N N . TRP A 1 101 ? 1.600 8.024 -8.584 1.00 93.88 101 TRP A N 1
ATOM 765 C CA . TRP A 1 101 ? 0.361 7.751 -7.852 1.00 93.88 101 TRP A CA 1
ATOM 766 C C . TRP A 1 101 ? -0.834 8.379 -8.562 1.00 93.88 101 TRP A C 1
ATOM 768 O O . TRP A 1 101 ? -0.755 9.515 -9.023 1.00 93.88 101 TRP A O 1
ATOM 778 N N . TYR A 1 102 ? -1.942 7.649 -8.594 1.00 89.44 102 TYR A N 1
ATOM 779 C CA . TYR A 1 102 ? -3.191 8.030 -9.242 1.00 89.44 102 TYR A CA 1
ATOM 780 C C . TYR A 1 102 ? -4.282 8.246 -8.195 1.00 89.44 102 TYR A C 1
ATOM 782 O O . TYR A 1 102 ? -4.197 7.751 -7.069 1.00 89.44 102 TYR A O 1
ATOM 790 N N . LYS A 1 103 ? -5.308 9.027 -8.546 1.00 70.81 103 LYS A N 1
ATOM 791 C CA . LYS A 1 103 ? -6.390 9.351 -7.614 1.00 70.81 103 LYS A CA 1
ATOM 792 C C . LYS A 1 103 ? -7.315 8.158 -7.426 1.00 70.81 103 LYS A C 1
ATOM 794 O O . LYS A 1 103 ? -7.569 7.384 -8.342 1.00 70.81 103 LYS A O 1
ATOM 799 N N . ASN A 1 104 ? -7.803 8.037 -6.200 1.00 64.38 104 ASN A N 1
ATOM 800 C CA . ASN A 1 104 ? -8.285 6.784 -5.704 1.00 64.38 104 ASN A CA 1
ATOM 801 C C . ASN A 1 104 ? -9.488 6.973 -4.763 1.00 64.38 104 ASN A C 1
ATOM 803 O O . ASN A 1 104 ? -9.393 7.663 -3.755 1.00 64.38 104 ASN A O 1
ATOM 807 N N . GLU A 1 105 ? -10.591 6.300 -5.077 1.00 67.81 105 GLU A N 1
ATOM 808 C CA . GLU A 1 105 ? -11.764 6.129 -4.215 1.00 67.81 105 GLU A CA 1
ATOM 809 C C . GLU A 1 105 ? -12.016 4.623 -4.047 1.00 67.81 105 GLU A C 1
ATOM 811 O O . GLU A 1 105 ? -11.725 3.834 -4.951 1.00 67.81 105 GLU A O 1
ATOM 816 N N . VAL A 1 106 ? -12.513 4.212 -2.880 1.00 68.75 106 VAL A N 1
ATOM 817 C CA . VAL A 1 106 ? -13.020 2.848 -2.655 1.00 68.75 106 VAL A CA 1
ATOM 818 C C . VAL A 1 106 ? -14.545 2.928 -2.689 1.00 68.75 106 VAL A C 1
ATOM 820 O O . VAL A 1 106 ? -15.106 3.856 -2.102 1.00 68.75 106 VAL A O 1
ATOM 823 N N . PRO A 1 107 ? -15.246 2.000 -3.364 1.00 67.56 107 PRO A N 1
ATOM 824 C CA . PRO A 1 107 ? -16.700 1.926 -3.262 1.00 67.56 107 PRO A CA 1
ATOM 825 C C . PRO A 1 107 ? -17.134 1.649 -1.814 1.00 67.56 107 PRO A C 1
ATOM 827 O O . PRO A 1 107 ? -16.351 1.155 -1.012 1.00 67.56 107 PRO A O 1
ATOM 830 N N . SER A 1 108 ? -18.390 1.961 -1.480 1.00 79.94 108 SER A N 1
ATOM 831 C CA . SER A 1 108 ? -18.956 1.849 -0.123 1.00 79.94 108 SER A CA 1
ATOM 832 C C . SER A 1 108 ? -18.561 0.543 0.592 1.00 79.94 108 SER A C 1
ATOM 834 O O . SER A 1 108 ? -19.124 -0.520 0.334 1.00 79.94 108 SER A O 1
ATOM 836 N N . ALA A 1 109 ? -17.583 0.638 1.494 1.00 91.75 109 ALA A N 1
ATOM 837 C CA . ALA A 1 109 ? -17.157 -0.431 2.386 1.00 91.75 109 ALA A CA 1
ATOM 838 C C . ALA A 1 109 ? -17.636 -0.113 3.812 1.00 91.75 109 ALA A C 1
ATOM 840 O O . ALA A 1 109 ? -17.742 1.066 4.164 1.00 91.75 109 ALA A O 1
ATOM 841 N N . PRO A 1 110 ? -17.911 -1.122 4.657 1.00 94.19 110 PRO A N 1
ATOM 842 C CA . PRO A 1 110 ? -18.161 -0.887 6.074 1.00 94.19 110 PRO A CA 1
ATOM 843 C C . PRO A 1 110 ? -17.008 -0.117 6.720 1.00 94.19 110 PRO A C 1
ATOM 845 O O . PRO A 1 110 ? -15.844 -0.445 6.472 1.00 94.19 110 PRO A O 1
ATOM 848 N N . ASN A 1 111 ? -17.338 0.850 7.578 1.00 96.06 111 ASN A N 1
ATOM 849 C CA . ASN A 1 111 ? -16.345 1.552 8.387 1.00 96.06 111 ASN A CA 1
ATOM 850 C C . ASN A 1 111 ? -15.532 0.557 9.226 1.00 96.06 111 ASN A C 1
ATOM 852 O O . ASN A 1 111 ? -16.034 -0.482 9.660 1.00 96.06 111 ASN A O 1
ATOM 856 N N . LEU A 1 112 ? -14.266 0.884 9.435 1.00 97.38 112 LEU A N 1
ATOM 857 C CA . LEU A 1 112 ? -13.299 0.092 10.174 1.00 97.38 112 LEU A CA 1
ATOM 858 C C . LEU A 1 112 ? -13.470 0.314 11.676 1.00 97.38 112 LEU A C 1
ATOM 860 O O . LEU A 1 112 ? -13.656 1.439 12.123 1.00 97.38 112 LEU A O 1
ATOM 864 N N . LEU A 1 113 ? -13.294 -0.738 12.475 1.00 97.81 113 LEU A N 1
ATOM 865 C CA . LEU A 1 113 ? -13.054 -0.576 13.904 1.00 97.81 113 LEU A CA 1
ATOM 866 C C . LEU A 1 113 ? -11.759 0.230 14.090 1.00 97.81 113 LEU A C 1
ATOM 868 O O . LEU A 1 113 ? -10.727 -0.126 13.526 1.00 97.81 113 LEU A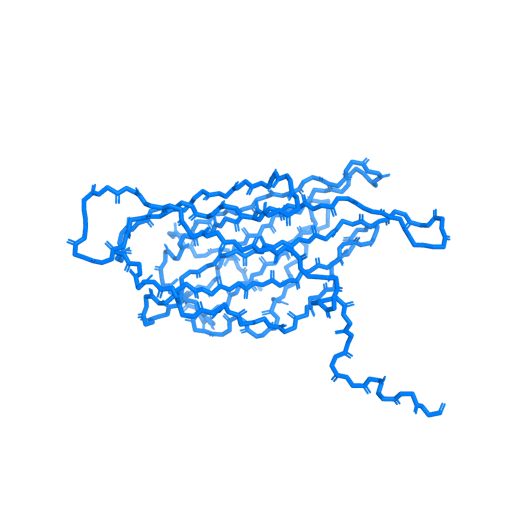 O 1
ATOM 872 N N . SER A 1 114 ? -11.780 1.279 14.914 1.00 95.69 114 SER A N 1
ATOM 873 C CA . SER A 1 114 ? -10.651 2.218 15.065 1.00 95.69 114 SER A CA 1
ATOM 874 C C . SER A 1 114 ? -9.310 1.579 15.459 1.00 95.69 114 SER A C 1
ATOM 876 O O . SER A 1 114 ? -8.253 2.129 15.155 1.00 95.69 114 SER A O 1
ATOM 878 N N . SER A 1 115 ? -9.337 0.418 16.117 1.00 95.19 115 SER A N 1
ATOM 879 C CA . SER A 1 115 ? -8.153 -0.353 16.512 1.00 95.19 115 SER A CA 1
ATOM 880 C C . SER A 1 115 ? -7.837 -1.528 15.580 1.00 95.19 115 SER A C 1
ATOM 882 O O . SER A 1 115 ? -7.020 -2.378 15.938 1.00 95.19 115 SER A O 1
ATOM 884 N N . THR A 1 116 ? -8.517 -1.655 14.436 1.00 97.06 116 THR A N 1
ATOM 885 C CA . THR A 1 116 ? -8.288 -2.774 13.518 1.00 97.06 116 THR A CA 1
ATOM 886 C C . THR A 1 116 ? -6.890 -2.712 12.914 1.00 97.06 116 THR A C 1
ATOM 888 O O . THR A 1 116 ? -6.351 -1.647 12.620 1.00 97.06 116 THR A O 1
ATOM 891 N N . LEU A 1 117 ? -6.329 -3.890 12.660 1.00 96.38 117 LEU A N 1
ATOM 892 C CA . LEU A 1 117 ? -5.234 -4.054 11.713 1.00 96.38 117 LEU A CA 1
ATOM 893 C C . LEU A 1 117 ? -5.806 -4.359 10.329 1.00 96.38 117 LEU A C 1
ATOM 895 O O . LEU A 1 117 ? -6.999 -4.646 10.189 1.00 96.38 117 LEU A O 1
ATOM 899 N N . MET A 1 118 ? -4.952 -4.302 9.313 1.00 97.25 118 MET A N 1
ATOM 900 C CA . MET A 1 118 ? -5.327 -4.633 7.946 1.00 97.25 118 MET A CA 1
ATOM 901 C C . MET A 1 118 ? -4.284 -5.550 7.324 1.00 97.25 118 MET A C 1
ATOM 903 O O . MET A 1 118 ? -3.083 -5.366 7.513 1.00 97.25 118 MET A O 1
ATOM 907 N N . ALA A 1 119 ? -4.757 -6.529 6.568 1.00 97.38 119 ALA A N 1
ATOM 908 C CA . ALA A 1 119 ? -3.934 -7.367 5.712 1.00 97.38 119 ALA A CA 1
ATOM 909 C C . ALA A 1 119 ? -4.572 -7.420 4.328 1.00 97.38 119 ALA A C 1
ATOM 911 O O . ALA A 1 119 ? -5.795 -7.375 4.213 1.00 97.38 119 ALA A O 1
ATOM 912 N N . ALA A 1 120 ? -3.765 -7.532 3.278 1.00 97.31 120 ALA A N 1
ATOM 913 C CA . ALA A 1 120 ? -4.291 -7.621 1.927 1.00 97.31 120 ALA A CA 1
ATOM 914 C C . ALA A 1 120 ? -3.546 -8.664 1.093 1.00 97.31 120 ALA A C 1
ATOM 916 O O . ALA A 1 120 ? -2.365 -8.935 1.310 1.00 97.31 120 ALA A O 1
ATOM 917 N N . THR A 1 121 ? -4.255 -9.264 0.142 1.00 97.56 121 THR A N 1
ATOM 918 C CA . THR A 1 121 ? -3.700 -10.209 -0.831 1.00 97.56 121 THR A CA 1
ATOM 919 C C . THR A 1 121 ? -4.387 -10.051 -2.182 1.00 97.56 121 THR A C 1
ATOM 921 O O . THR A 1 121 ? -5.493 -9.517 -2.264 1.00 97.56 121 THR A O 1
ATOM 924 N N . THR A 1 122 ? -3.743 -10.530 -3.242 1.00 96.69 122 THR A N 1
ATOM 925 C CA . THR A 1 122 ? -4.285 -10.502 -4.602 1.00 96.69 122 THR A CA 1
ATOM 926 C C . THR A 1 122 ? -4.325 -11.905 -5.173 1.00 96.69 122 THR A C 1
ATOM 928 O O . THR A 1 122 ? -3.329 -12.625 -5.148 1.00 96.69 122 THR A O 1
ATOM 931 N N . THR A 1 123 ? -5.467 -12.287 -5.737 1.00 95.25 123 THR A N 1
ATOM 932 C CA . THR A 1 123 ? -5.616 -13.544 -6.475 1.00 95.25 123 THR A CA 1
ATOM 933 C C . THR A 1 123 ? -6.738 -13.431 -7.500 1.00 95.25 123 THR A C 1
ATOM 935 O O . THR A 1 123 ? -7.727 -12.738 -7.272 1.00 95.25 123 THR A O 1
ATOM 938 N N . GLY A 1 124 ? -6.578 -14.079 -8.657 1.00 92.38 124 GLY A N 1
ATOM 939 C CA . GLY A 1 124 ? -7.614 -14.120 -9.695 1.00 92.38 124 GLY A CA 1
ATOM 940 C C . GLY A 1 124 ? -8.089 -12.741 -10.169 1.00 92.38 124 GLY A C 1
ATOM 941 O O . GLY A 1 124 ? -9.285 -12.552 -10.366 1.00 92.38 124 GLY A O 1
ATOM 942 N N . GLY A 1 125 ? -7.176 -11.767 -10.283 1.00 93.12 125 GLY A N 1
ATOM 943 C CA . GLY A 1 125 ? -7.506 -10.396 -10.698 1.00 93.12 125 GLY A CA 1
ATOM 944 C C . GLY A 1 125 ? -8.288 -9.581 -9.661 1.00 93.12 125 GLY A C 1
ATOM 945 O O . GLY A 1 125 ? -8.845 -8.542 -10.003 1.00 93.12 125 GLY A O 1
ATOM 946 N N . GLN A 1 126 ? -8.343 -10.037 -8.409 1.00 95.75 126 GLN A N 1
ATOM 947 C CA . GLN A 1 126 ? -9.056 -9.373 -7.321 1.00 95.75 126 GLN A CA 1
ATOM 948 C C . GLN A 1 126 ? -8.126 -9.099 -6.145 1.00 95.75 126 GLN A C 1
ATOM 950 O O . GLN A 1 126 ? -7.275 -9.929 -5.811 1.00 95.75 126 GLN A O 1
ATOM 955 N N . ASN A 1 127 ? -8.331 -7.959 -5.495 1.00 95.88 127 ASN A N 1
ATOM 956 C CA . ASN A 1 127 ? -7.750 -7.661 -4.196 1.00 95.88 127 ASN A CA 1
ATOM 957 C C . ASN A 1 127 ? -8.724 -8.073 -3.090 1.00 95.88 127 ASN A C 1
ATOM 959 O O . ASN A 1 127 ? -9.926 -7.836 -3.188 1.00 95.88 127 ASN A O 1
ATOM 963 N N . TYR A 1 128 ? -8.180 -8.666 -2.034 1.00 97.38 128 TYR A N 1
ATOM 964 C CA . TYR A 1 128 ? -8.886 -9.045 -0.817 1.00 97.38 128 TYR A CA 1
ATOM 965 C C . TYR A 1 128 ? -8.242 -8.299 0.342 1.00 97.38 128 TYR A C 1
ATOM 967 O O . TYR A 1 128 ? -7.052 -8.490 0.601 1.00 97.38 128 TYR A O 1
ATOM 975 N N . VAL A 1 129 ? -9.016 -7.471 1.034 1.00 97.38 129 VAL A N 1
ATOM 976 C CA . VAL A 1 129 ? -8.565 -6.633 2.148 1.00 97.38 129 VAL A CA 1
ATOM 977 C C . VAL A 1 129 ? -9.296 -7.063 3.408 1.00 97.38 129 VAL A C 1
ATOM 979 O O . VAL A 1 129 ? -10.508 -6.916 3.508 1.00 97.38 129 VAL A O 1
ATOM 982 N N . TYR A 1 130 ? -8.565 -7.600 4.373 1.00 97.94 130 TYR A N 1
ATOM 983 C CA . TYR A 1 130 ? -9.109 -8.115 5.622 1.00 97.94 130 TYR A CA 1
ATOM 984 C C . TYR A 1 130 ? -8.967 -7.077 6.727 1.00 97.94 130 TYR A C 1
ATOM 986 O O . TYR A 1 130 ? -7.861 -6.605 6.994 1.00 97.94 130 TYR A O 1
ATOM 994 N N . TYR A 1 131 ? -10.079 -6.761 7.383 1.00 97.62 131 TYR A N 1
ATOM 995 C CA . TYR A 1 131 ? -10.146 -5.881 8.550 1.00 97.62 131 TYR A CA 1
ATOM 996 C C . TYR A 1 131 ? -11.364 -6.236 9.411 1.00 97.62 131 TYR A C 1
ATOM 998 O O . TYR A 1 131 ? -12.238 -6.986 8.975 1.00 97.62 131 TYR A O 1
ATOM 1006 N N . ILE A 1 132 ? -11.421 -5.713 10.635 1.00 98.31 132 ILE A N 1
ATOM 1007 C CA . ILE A 1 132 ? -12.583 -5.816 11.523 1.00 98.31 132 ILE A CA 1
ATOM 1008 C C . ILE A 1 132 ? -13.435 -4.553 11.330 1.00 98.31 132 ILE A C 1
ATOM 1010 O O . ILE A 1 132 ? -12.938 -3.456 11.602 1.00 98.31 132 ILE A O 1
ATOM 1014 N N . PRO A 1 133 ? -14.684 -4.662 10.845 1.00 97.44 133 PRO A N 1
ATOM 1015 C CA . PRO A 1 133 ? -15.590 -3.522 10.758 1.00 97.44 133 PRO A CA 1
ATOM 1016 C C . PRO A 1 133 ? -15.999 -3.000 12.133 1.00 97.44 133 PRO A C 1
ATOM 1018 O O . PRO A 1 133 ? -16.001 -3.746 13.116 1.00 97.44 133 PRO A O 1
ATOM 1021 N N . ASP A 1 134 ? -16.415 -1.740 12.189 1.00 97.25 134 ASP A N 1
ATOM 1022 C CA . ASP A 1 134 ? -16.975 -1.166 13.407 1.00 97.25 134 ASP A CA 1
ATOM 1023 C C . ASP A 1 134 ? -18.214 -1.957 13.871 1.00 97.25 134 ASP A C 1
ATOM 1025 O O . ASP A 1 134 ? -19.029 -2.425 13.070 1.00 97.25 134 ASP A O 1
ATOM 1029 N N . GLY A 1 135 ? -18.318 -2.172 15.182 1.00 96.88 135 GLY A N 1
ATOM 1030 C CA . GLY A 1 135 ? -19.353 -3.011 15.795 1.00 96.88 135 GLY A CA 1
ATOM 1031 C C . GLY A 1 135 ? -19.198 -4.529 15.601 1.00 96.88 135 GLY A C 1
ATOM 1032 O O . GLY A 1 135 ? -20.046 -5.277 16.089 1.00 96.88 135 GLY A O 1
ATOM 1033 N N . GLN A 1 136 ? -18.143 -5.011 14.934 1.00 96.88 136 GLN A N 1
ATOM 1034 C CA . GLN A 1 136 ? -17.854 -6.444 14.791 1.00 96.88 136 GLN A CA 1
ATOM 1035 C C . GLN A 1 136 ? -16.653 -6.893 15.634 1.00 96.88 136 GLN A C 1
ATOM 1037 O O . GLN A 1 136 ? -15.853 -6.091 16.108 1.00 96.88 136 GLN A O 1
ATOM 1042 N N . SER A 1 137 ? -16.524 -8.209 15.825 1.00 94.69 137 SER A N 1
ATOM 1043 C CA . SER A 1 137 ? -15.421 -8.840 16.568 1.00 94.69 137 SER A CA 1
ATOM 1044 C C . SER A 1 137 ? -14.535 -9.748 15.710 1.00 94.69 137 SER A C 1
ATOM 1046 O O . SER A 1 137 ? -13.517 -10.247 16.188 1.00 94.69 137 SER A O 1
ATOM 1048 N N . THR A 1 138 ? -14.904 -9.969 14.448 1.00 95.75 138 THR A N 1
ATOM 1049 C CA . THR A 1 138 ? -14.200 -10.852 13.512 1.00 95.75 138 THR A CA 1
ATOM 1050 C C . THR A 1 138 ? -13.868 -10.118 12.224 1.00 95.75 138 THR A C 1
ATOM 1052 O O . THR A 1 138 ? -14.570 -9.186 11.836 1.00 95.75 138 THR A O 1
ATOM 1055 N N . PHE A 1 139 ? -12.804 -10.548 11.547 1.00 94.00 139 PHE A N 1
ATOM 1056 C CA . PHE A 1 139 ? -12.417 -9.954 10.274 1.00 94.00 139 PHE A CA 1
ATOM 1057 C C . PHE A 1 139 ? -13.378 -10.359 9.149 1.00 94.00 139 PHE A C 1
ATOM 1059 O O . PHE A 1 139 ? -13.880 -11.484 9.124 1.00 94.00 139 PHE A O 1
ATOM 1066 N N . ILE A 1 140 ? -13.565 -9.463 8.181 1.00 92.69 140 ILE A N 1
ATOM 1067 C CA . ILE A 1 140 ? -14.215 -9.752 6.899 1.00 92.69 140 ILE A CA 1
ATOM 1068 C C . ILE A 1 140 ? -13.310 -9.301 5.746 1.00 92.69 140 ILE A C 1
ATOM 1070 O O . ILE A 1 140 ? -12.534 -8.358 5.923 1.00 92.69 140 ILE A O 1
ATOM 1074 N N . PRO A 1 141 ? -13.384 -9.946 4.569 1.00 94.88 141 PRO A N 1
ATOM 1075 C CA . PRO A 1 141 ? -12.757 -9.417 3.372 1.00 94.88 141 PRO A CA 1
ATOM 1076 C C . PRO A 1 141 ? -13.643 -8.343 2.728 1.00 94.88 141 PRO A C 1
ATOM 1078 O O . PRO A 1 141 ? -14.804 -8.593 2.405 1.00 94.88 141 PRO A O 1
ATOM 1081 N N . PHE A 1 142 ? -13.071 -7.178 2.451 1.00 95.12 142 PHE A N 1
ATOM 1082 C CA . PHE A 1 142 ? -13.508 -6.335 1.347 1.00 95.12 142 PHE A CA 1
ATOM 1083 C C . PHE A 1 142 ? -12.842 -6.838 0.065 1.00 95.12 142 PHE A C 1
ATOM 1085 O O . PHE A 1 142 ? -11.626 -7.044 0.034 1.00 95.12 142 PHE A O 1
ATOM 1092 N N . VAL A 1 143 ? -13.640 -7.083 -0.972 1.00 95.19 143 VAL A N 1
ATOM 1093 C CA . VAL A 1 143 ? -13.177 -7.676 -2.230 1.00 95.19 143 VAL A CA 1
ATOM 1094 C C . VAL A 1 143 ? -13.447 -6.711 -3.365 1.00 95.19 143 VAL A C 1
ATOM 1096 O O . VAL A 1 143 ? -14.562 -6.211 -3.506 1.00 95.19 143 VAL A O 1
ATOM 1099 N N . GLU A 1 144 ? -12.444 -6.492 -4.205 1.00 91.50 144 GLU A N 1
ATOM 1100 C CA . GLU A 1 144 ? -12.594 -5.667 -5.396 1.00 91.50 144 GLU A CA 1
ATOM 1101 C C . GLU A 1 144 ? -11.857 -6.246 -6.600 1.00 91.50 144 GLU A C 1
ATOM 1103 O O . GLU A 1 144 ? -10.742 -6.762 -6.493 1.00 91.50 144 GLU A O 1
ATOM 1108 N N . ALA A 1 145 ? -12.491 -6.137 -7.766 1.00 92.31 145 ALA A N 1
ATOM 1109 C CA . ALA A 1 145 ? -11.867 -6.462 -9.037 1.00 92.31 145 ALA A CA 1
ATOM 1110 C C . ALA A 1 145 ? -10.876 -5.363 -9.425 1.00 92.31 145 ALA A C 1
ATOM 1112 O O . ALA A 1 145 ? -11.196 -4.177 -9.355 1.00 92.31 145 ALA A O 1
ATOM 1113 N N . ILE A 1 146 ? -9.682 -5.764 -9.854 1.00 91.31 146 ILE A N 1
ATOM 1114 C CA . ILE A 1 146 ? -8.663 -4.839 -10.341 1.00 91.31 146 ILE A CA 1
ATOM 1115 C C . ILE A 1 146 ? -9.100 -4.302 -11.700 1.00 91.31 146 ILE A C 1
ATOM 1117 O O . ILE A 1 146 ? -9.270 -5.070 -12.647 1.00 91.31 146 ILE A O 1
ATOM 1121 N N . GLN A 1 147 ? -9.222 -2.982 -11.798 1.00 86.25 147 GLN A N 1
ATOM 1122 C CA . GLN A 1 147 ? -9.466 -2.296 -13.061 1.00 86.25 147 GLN A CA 1
ATOM 1123 C C . GLN A 1 147 ? -8.156 -1.671 -13.562 1.00 86.25 147 GLN A C 1
ATOM 1125 O O . GLN A 1 147 ? -7.351 -1.161 -12.777 1.00 86.25 147 GLN A O 1
ATOM 1130 N N . LEU A 1 148 ? -7.905 -1.757 -14.870 1.00 76.06 148 LEU A N 1
ATOM 1131 C CA . LEU A 1 148 ? -6.677 -1.227 -15.479 1.00 76.06 148 LEU A CA 1
ATOM 1132 C C . LEU A 1 148 ? -6.733 0.288 -15.718 1.00 76.06 148 LEU A C 1
ATOM 1134 O O . LEU A 1 148 ? -5.678 0.921 -15.754 1.00 76.06 148 LEU A O 1
ATOM 1138 N N . ASP A 1 149 ? -7.936 0.850 -15.830 1.00 81.25 149 ASP A N 1
ATOM 1139 C CA . ASP A 1 149 ? -8.201 2.285 -16.000 1.00 81.25 149 ASP A CA 1
ATOM 1140 C C . ASP A 1 149 ? -7.801 3.119 -14.765 1.00 81.25 149 ASP A C 1
ATOM 1142 O O . ASP A 1 149 ? -7.547 4.314 -14.869 1.00 81.25 149 ASP A O 1
ATOM 1146 N N . TRP A 1 150 ? -7.615 2.493 -13.595 1.00 84.06 150 TRP A N 1
ATOM 1147 C CA . TRP A 1 150 ? -7.102 3.144 -12.377 1.00 84.06 150 TRP A CA 1
ATOM 1148 C C . TRP A 1 150 ? -5.663 3.671 -12.481 1.00 84.06 150 TRP A C 1
ATOM 1150 O O . TRP A 1 150 ? -5.153 4.262 -11.526 1.00 84.06 150 TRP A O 1
ATOM 1160 N N . PHE A 1 151 ? -4.986 3.397 -13.594 1.00 83.62 151 PHE A N 1
ATOM 1161 C CA . PHE A 1 151 ? -3.614 3.815 -13.873 1.00 83.62 151 PHE A CA 1
ATOM 1162 C C . PHE A 1 151 ? -3.527 4.707 -15.115 1.00 83.62 151 PHE A C 1
ATOM 1164 O O . PHE A 1 151 ? -2.482 4.745 -15.770 1.00 83.62 151 PHE A O 1
ATOM 1171 N N . GLU A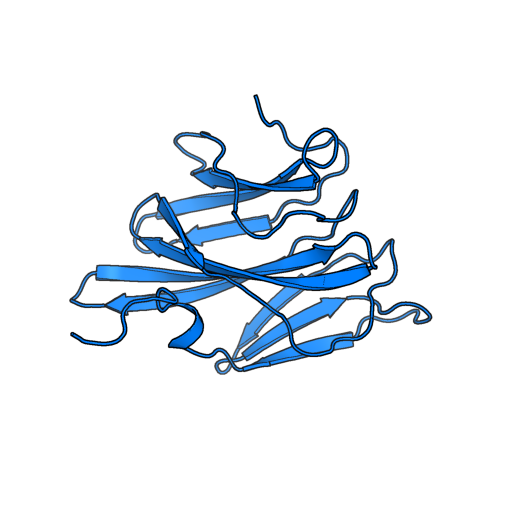 1 152 ? -4.629 5.364 -15.460 1.00 74.81 152 GLU A N 1
ATOM 1172 C CA . GLU A 1 152 ? -4.686 6.417 -16.465 1.00 74.81 152 GLU A CA 1
ATOM 1173 C C . GLU A 1 152 ? -4.677 7.777 -15.756 1.00 74.81 152 GLU A C 1
ATOM 1175 O O . GLU A 1 152 ? -5.312 7.960 -14.711 1.00 74.81 152 GLU A O 1
ATOM 1180 N N . ASP A 1 153 ? -3.925 8.740 -16.293 1.00 63.34 153 ASP A N 1
ATOM 1181 C CA . ASP A 1 153 ? -3.972 10.104 -15.778 1.00 63.34 153 ASP A CA 1
ATOM 1182 C C . ASP A 1 153 ? -5.361 10.688 -16.068 1.00 63.34 153 ASP A C 1
ATOM 1184 O O . ASP A 1 153 ? -5.850 10.668 -17.200 1.00 63.34 153 ASP A O 1
ATOM 1188 N N . VAL A 1 154 ? -6.014 11.216 -15.031 1.00 52.78 154 VAL A N 1
ATOM 1189 C CA . VAL A 1 154 ? -7.347 11.821 -15.141 1.00 52.78 154 VAL A CA 1
ATOM 1190 C C . VAL A 1 154 ? -7.209 13.172 -15.861 1.00 52.78 154 VAL A C 1
ATOM 1192 O O . VAL A 1 154 ? -7.175 14.218 -15.216 1.00 52.78 154 VAL A O 1
ATOM 1195 N N . GLY A 1 155 ? -7.038 13.166 -17.189 1.00 43.81 155 GLY A N 1
ATOM 1196 C CA . GLY A 1 155 ? -6.819 14.405 -17.941 1.00 43.81 155 GLY A CA 1
ATOM 1197 C C . GLY A 1 155 ? -6.212 14.348 -19.345 1.00 43.81 155 GLY A C 1
ATOM 1198 O O . GLY A 1 155 ? -5.988 15.424 -19.889 1.00 43.81 155 GLY A O 1
ATOM 1199 N N . GLU A 1 156 ? -5.989 13.193 -19.976 1.00 37.72 156 GLU A N 1
ATOM 1200 C CA . GLU A 1 156 ? -5.753 13.155 -21.431 1.00 37.72 156 GLU A CA 1
ATOM 1201 C C . GLU A 1 156 ? -6.992 12.625 -22.154 1.00 37.72 156 GLU A C 1
ATOM 1203 O O . GLU A 1 156 ? -7.052 11.505 -22.655 1.00 37.72 156 GLU A O 1
ATOM 1208 N N . SER A 1 157 ? -8.023 13.469 -22.228 1.00 35.66 157 SER A N 1
ATOM 1209 C CA . SER A 1 157 ? -8.944 13.384 -23.357 1.00 35.66 157 SER A CA 1
ATOM 1210 C C . SER A 1 157 ? -8.114 13.530 -24.629 1.00 35.66 157 SER A C 1
ATOM 1212 O O . SER A 1 157 ? -7.502 14.579 -24.829 1.00 35.66 157 SER A O 1
ATOM 1214 N N . ALA A 1 158 ? -8.084 12.467 -25.435 1.00 36.34 158 ALA A N 1
ATOM 1215 C CA . ALA A 1 158 ? -7.457 12.427 -26.746 1.00 36.34 158 ALA A CA 1
ATOM 1216 C C . ALA A 1 158 ? -7.738 13.728 -27.515 1.00 36.34 158 ALA A C 1
ATOM 1218 O O . ALA A 1 158 ? -8.892 14.027 -27.834 1.00 36.34 158 ALA A O 1
ATOM 1219 N N . SER A 1 159 ? -6.683 14.505 -27.756 1.00 37.62 159 SER A N 1
ATOM 1220 C CA . SER A 1 159 ? -6.669 15.567 -28.761 1.00 37.62 159 SER A CA 1
ATOM 1221 C C . SER A 1 159 ? -6.316 14.982 -30.118 1.00 37.62 159 SER A C 1
ATOM 1223 O O . SER A 1 159 ? -5.310 14.235 -30.153 1.00 37.62 159 SER A O 1
#

Solvent-accessible surface area (backbone atoms only — not comparable to full-atom values): 8962 Å² total; per-residue (Å²): 137,86,63,68,30,98,63,45,36,64,32,70,51,75,41,77,95,65,69,32,40,38,41,33,37,32,26,49,86,85,65,16,30,37,31,37,25,35,72,86,78,61,56,78,40,75,47,80,88,38,70,49,36,26,77,54,28,30,33,24,52,35,75,49,78,50,70,57,98,90,41,65,34,35,40,35,44,36,36,35,29,30,72,83,28,36,59,38,42,39,30,31,42,30,51,69,78,48,70,53,76,36,84,56,80,52,77,99,60,75,40,39,28,88,83,38,62,46,46,47,45,71,58,94,65,24,41,38,38,37,32,26,35,55,99,54,93,56,71,46,74,51,75,45,74,71,65,77,72,55,77,51,75,96,77,72,75,86,126

Sequence (159 aa):
MTNPSSNTNMAAVYFQATQARFVIYANTDKKHLIFWVNSTDQTPNPIQGTAGVANASPLAVTSVAGTSNGQPYLNLFLYYMDQNQALNRVTGRAQGSSIHWYKNEVPSAPNLLSSTLMAATTTGGQNYVYYIPDGQSTFIPFVEAIQLDWFEDVGESAS